Protein AF-A0A4R2L9Y2-F1 (afdb_monomer)

Secondary structure (DSSP, 8-state):
--HHHHHHHH-TTHHHHHHHHHHHHHHHHHHHHHHHHH-GGG--HHHHHHHHHHHHHHHHHHHHHHHHHHT-

Sequence (72 aa):
MNPQTAWLASVPWLPWVLLVAGVLNLAFAWRLKRLLARHPDAATGVLRAVPALTLICAGVALAVGVGLLLLR

Foldseek 3Di:
DDPVCVVVVVCPCQLVVLLVLLVVLLVVLVVLVVVCVVCVVPCDPVSVCSSVVSNVSSVVSNVVSVVSVVVD

Nearest PDB structures (foldseek):
  6grj-assembly1_D  TM=8.405E-01  e=6.303E+00  Aeromonas hydrophila

Structure (mmCIF, N/CA/C/O backbone):
data_AF-A0A4R2L9Y2-F1
#
_entry.id   AF-A0A4R2L9Y2-F1
#
loop_
_atom_site.group_PDB
_atom_site.id
_atom_site.type_symbol
_atom_site.label_atom_id
_atom_site.label_alt_id
_atom_site.label_comp_id
_atom_site.label_asym_id
_atom_site.label_entity_id
_atom_site.label_seq_id
_atom_site.pdbx_PDB_ins_code
_atom_site.Cartn_x
_atom_site.Cartn_y
_atom_site.Cartn_z
_atom_site.occupancy
_atom_site.B_iso_or_equiv
_atom_site.auth_seq_id
_atom_site.auth_comp_id
_atom_site.auth_asym_id
_atom_site.auth_atom_id
_atom_site.pdbx_PDB_model_num
ATOM 1 N N . MET A 1 1 ? 26.374 5.973 -17.286 1.00 55.34 1 MET A N 1
ATOM 2 C CA . MET A 1 1 ? 25.471 5.062 -16.545 1.00 55.34 1 MET A CA 1
ATOM 3 C C . MET A 1 1 ? 26.135 4.698 -15.228 1.00 55.34 1 MET A C 1
ATOM 5 O O . MET A 1 1 ? 27.285 4.283 -15.253 1.00 55.34 1 MET A O 1
ATOM 9 N N . ASN A 1 2 ? 25.468 4.927 -14.095 1.00 61.88 2 ASN A N 1
ATOM 10 C CA . ASN A 1 2 ? 26.022 4.626 -12.773 1.00 61.88 2 ASN A CA 1
ATOM 11 C C . ASN A 1 2 ? 25.904 3.103 -12.525 1.00 61.88 2 ASN A C 1
ATOM 13 O O . ASN A 1 2 ? 24.796 2.577 -12.633 1.00 61.88 2 ASN A O 1
ATOM 17 N N . PRO A 1 3 ? 26.987 2.361 -12.226 1.00 62.62 3 PRO A N 1
ATOM 18 C CA . PRO A 1 3 ? 26.924 0.905 -12.034 1.00 62.62 3 PRO A CA 1
ATOM 19 C C . PRO A 1 3 ? 25.961 0.488 -10.910 1.00 62.62 3 PRO A C 1
ATOM 21 O O . PRO A 1 3 ? 25.376 -0.592 -10.963 1.00 62.62 3 PRO A O 1
ATOM 24 N N . GLN A 1 4 ? 25.712 1.373 -9.940 1.00 63.53 4 GLN A N 1
ATOM 25 C CA . GLN A 1 4 ? 24.752 1.149 -8.858 1.00 63.53 4 GLN A CA 1
ATOM 26 C C . GLN A 1 4 ? 23.282 1.153 -9.301 1.00 63.53 4 GLN A C 1
ATOM 28 O O . GLN A 1 4 ? 22.438 0.713 -8.531 1.00 63.53 4 GLN A O 1
ATOM 33 N N . THR A 1 5 ? 22.944 1.616 -10.509 1.00 61.72 5 THR A N 1
ATOM 34 C CA . THR A 1 5 ? 21.570 1.550 -11.046 1.00 61.72 5 THR A CA 1
ATOM 35 C C . THR A 1 5 ? 21.408 0.499 -12.145 1.00 61.72 5 THR A C 1
ATOM 37 O O . THR 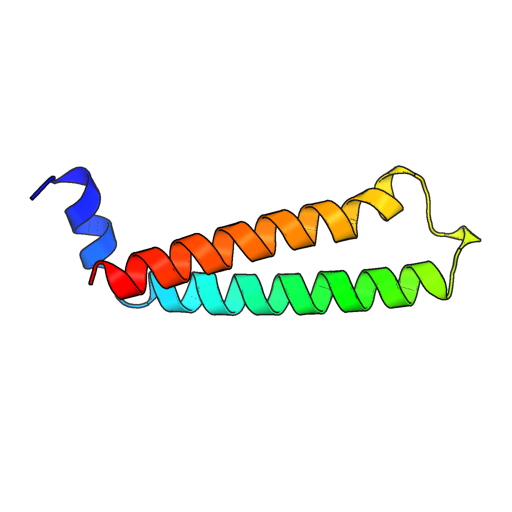A 1 5 ? 20.286 0.186 -12.536 1.00 61.72 5 THR A O 1
ATOM 40 N N . ALA A 1 6 ? 22.504 -0.117 -12.601 1.00 63.25 6 ALA A N 1
ATOM 41 C CA . ALA A 1 6 ? 22.474 -1.149 -13.637 1.00 63.25 6 ALA A CA 1
ATOM 42 C C . ALA A 1 6 ? 21.743 -2.430 -13.186 1.00 63.25 6 ALA A C 1
ATOM 44 O O . ALA A 1 6 ? 21.070 -3.070 -13.991 1.00 63.25 6 ALA A O 1
ATOM 45 N N . TRP A 1 7 ? 21.802 -2.774 -11.894 1.00 65.62 7 TRP A N 1
ATOM 46 C CA . TRP A 1 7 ? 21.056 -3.915 -11.345 1.00 65.62 7 TRP A CA 1
ATOM 47 C C . TRP A 1 7 ? 19.546 -3.643 -11.232 1.00 65.62 7 TRP A C 1
ATOM 49 O O . TRP A 1 7 ? 18.748 -4.563 -11.336 1.00 65.62 7 TRP A O 1
ATOM 59 N N . LEU A 1 8 ? 19.115 -2.385 -11.084 1.00 60.72 8 LEU A N 1
ATOM 60 C CA . LEU A 1 8 ? 17.683 -2.046 -11.125 1.00 60.72 8 LEU A CA 1
ATOM 61 C C . LEU A 1 8 ? 17.109 -2.274 -12.531 1.00 60.72 8 LEU A C 1
ATOM 63 O O . LEU A 1 8 ? 15.972 -2.720 -12.683 1.00 60.72 8 LEU A O 1
ATOM 67 N N . ALA A 1 9 ? 17.915 -2.034 -13.570 1.00 63.03 9 ALA A N 1
ATOM 68 C CA . ALA A 1 9 ? 17.537 -2.314 -14.951 1.00 63.03 9 ALA A CA 1
ATOM 69 C C . ALA A 1 9 ? 17.445 -3.825 -15.252 1.00 63.03 9 ALA A C 1
ATOM 71 O O . ALA A 1 9 ? 16.586 -4.225 -16.048 1.00 63.03 9 ALA A O 1
ATOM 72 N N . SER A 1 10 ? 18.255 -4.666 -14.589 1.00 68.38 10 SER A N 1
ATOM 73 C CA . SER A 1 10 ? 18.241 -6.128 -14.774 1.00 68.38 10 SER A CA 1
ATOM 74 C C . SER A 1 10 ? 17.035 -6.831 -14.142 1.00 68.38 10 SER A C 1
ATOM 76 O O . SER A 1 10 ? 16.793 -8.000 -14.443 1.00 68.38 10 SER A O 1
ATOM 78 N N . VAL A 1 11 ? 16.234 -6.128 -13.334 1.00 78.81 11 VAL A N 1
ATOM 79 C CA . VAL A 1 11 ? 15.016 -6.667 -12.711 1.00 78.81 11 VAL A CA 1
ATOM 80 C C . VAL A 1 11 ? 13.766 -6.001 -13.318 1.00 78.81 11 VAL A C 1
ATOM 82 O O . VAL A 1 11 ? 13.180 -5.099 -12.719 1.00 78.81 11 VAL A O 1
ATOM 85 N N . PRO A 1 12 ? 13.317 -6.420 -14.522 1.00 74.94 12 PRO A N 1
ATOM 86 C CA . PRO A 1 12 ? 12.195 -5.798 -15.239 1.00 74.94 12 PRO A CA 1
ATOM 87 C C . PRO A 1 12 ? 10.854 -5.855 -14.509 1.00 74.94 12 PRO A C 1
ATOM 89 O O . PRO A 1 12 ? 9.973 -5.040 -14.768 1.00 74.94 12 PRO A O 1
ATOM 92 N N . TRP A 1 13 ? 10.690 -6.806 -13.594 1.00 83.56 13 TRP A N 1
ATOM 93 C CA . TRP A 1 13 ? 9.454 -7.014 -12.845 1.00 83.56 13 TRP A CA 1
ATOM 94 C C . TRP A 1 13 ? 9.372 -6.181 -11.555 1.00 83.56 13 TRP A C 1
ATOM 96 O O . TRP A 1 13 ? 8.287 -6.046 -10.990 1.00 83.56 13 TRP A O 1
ATOM 106 N N . LEU A 1 14 ? 10.482 -5.587 -11.096 1.00 83.62 14 LEU A N 1
ATOM 107 C CA . LEU A 1 14 ? 10.538 -4.803 -9.856 1.00 83.62 14 LEU A CA 1
ATOM 108 C C . LEU A 1 14 ? 9.535 -3.629 -9.818 1.00 83.62 14 LEU A C 1
ATOM 110 O O . LEU A 1 14 ? 8.846 -3.485 -8.804 1.00 83.62 14 LEU A O 1
ATOM 114 N N . PRO A 1 15 ? 9.378 -2.820 -10.890 1.00 83.38 15 PRO A N 1
ATOM 115 C CA . PRO A 1 15 ? 8.429 -1.707 -10.885 1.00 83.38 15 PRO A CA 1
ATOM 116 C C . PRO A 1 15 ? 6.984 -2.194 -10.736 1.00 83.38 15 PRO A C 1
ATOM 118 O O . PRO A 1 15 ? 6.196 -1.612 -9.993 1.00 83.38 15 PRO A O 1
ATOM 121 N N . TRP A 1 16 ? 6.652 -3.314 -11.384 1.00 86.50 16 TRP A N 1
ATOM 122 C CA . TRP A 1 16 ? 5.331 -3.933 -11.307 1.00 86.50 16 TRP A CA 1
ATOM 123 C C . TRP A 1 16 ? 5.021 -4.466 -9.911 1.00 86.50 16 TRP A C 1
ATOM 125 O O . TRP A 1 16 ? 3.918 -4.257 -9.410 1.00 86.50 16 TRP A O 1
ATOM 135 N N . VAL A 1 17 ? 5.992 -5.094 -9.243 1.00 88.19 17 VAL A N 1
ATOM 136 C CA . VAL A 1 17 ? 5.814 -5.565 -7.861 1.00 88.19 17 VAL A CA 1
ATOM 137 C C . VAL A 1 17 ? 5.591 -4.401 -6.901 1.00 88.19 17 VAL A C 1
ATOM 139 O O . VAL A 1 17 ? 4.713 -4.491 -6.046 1.00 88.19 17 VAL A O 1
ATOM 142 N N . LEU A 1 18 ? 6.312 -3.290 -7.068 1.00 86.75 18 LEU A N 1
ATOM 143 C CA . LEU A 1 18 ? 6.103 -2.084 -6.263 1.00 86.75 18 LEU A CA 1
ATOM 144 C C . LEU A 1 18 ? 4.718 -1.469 -6.487 1.00 86.75 18 LEU A C 1
ATOM 146 O O . LEU A 1 18 ? 4.069 -1.066 -5.521 1.00 86.75 18 LEU A O 1
ATOM 150 N N . LEU A 1 19 ? 4.230 -1.461 -7.731 1.00 87.44 19 LEU A N 1
ATOM 151 C CA . LEU A 1 19 ? 2.873 -1.014 -8.039 1.00 87.44 19 LEU A CA 1
ATOM 152 C C . LEU A 1 19 ? 1.814 -1.906 -7.383 1.00 87.44 19 LEU A C 1
ATOM 154 O O . LEU A 1 19 ? 0.921 -1.398 -6.706 1.00 87.44 19 LEU A O 1
ATOM 158 N N . VAL A 1 20 ? 1.929 -3.227 -7.534 1.00 90.44 20 VAL A N 1
ATOM 159 C CA . VAL A 1 20 ? 0.987 -4.189 -6.939 1.00 90.44 20 VAL A CA 1
ATOM 160 C C . VAL A 1 20 ? 1.012 -4.101 -5.412 1.00 90.44 20 VAL A C 1
ATOM 162 O O . VAL A 1 20 ? -0.045 -4.018 -4.787 1.00 90.44 20 VAL A O 1
ATOM 165 N N . ALA A 1 21 ? 2.198 -4.045 -4.803 1.00 87.44 21 ALA A N 1
ATOM 166 C CA . ALA A 1 21 ? 2.351 -3.868 -3.362 1.00 87.44 21 ALA A CA 1
ATOM 167 C C . ALA A 1 21 ? 1.748 -2.536 -2.884 1.00 87.44 21 ALA A C 1
ATOM 169 O O . ALA A 1 21 ? 1.062 -2.498 -1.862 1.00 87.44 21 ALA A O 1
ATOM 170 N N . GLY A 1 22 ? 1.950 -1.455 -3.641 1.00 87.31 22 GLY A N 1
ATOM 171 C CA . GLY A 1 22 ? 1.354 -0.149 -3.376 1.00 87.31 22 GLY A CA 1
ATOM 172 C C . GLY A 1 22 ? -0.176 -0.182 -3.402 1.00 87.31 22 GLY A C 1
ATOM 173 O O . GLY A 1 22 ? -0.815 0.257 -2.446 1.00 87.31 22 GLY A O 1
ATOM 174 N N . VAL A 1 23 ? -0.776 -0.771 -4.441 1.00 90.81 23 VAL A N 1
ATOM 175 C CA . VAL A 1 23 ? -2.239 -0.912 -4.568 1.00 90.81 23 VAL A CA 1
ATOM 176 C C . VAL A 1 23 ? -2.821 -1.789 -3.457 1.00 90.81 23 VAL A C 1
ATOM 178 O O . VAL A 1 23 ? -3.833 -1.424 -2.853 1.00 90.81 23 VAL A O 1
ATOM 181 N N . LEU A 1 24 ? -2.179 -2.918 -3.140 1.00 91.31 24 LEU A N 1
ATOM 182 C CA . LEU A 1 24 ? -2.612 -3.803 -2.056 1.00 91.31 24 LEU A CA 1
ATOM 183 C C . LEU A 1 24 ? -2.548 -3.106 -0.694 1.00 91.31 24 LEU A C 1
ATOM 185 O O . LEU A 1 24 ? -3.502 -3.202 0.079 1.00 91.31 24 LEU A O 1
ATOM 189 N N . ASN A 1 25 ? -1.482 -2.351 -0.417 1.00 89.19 25 ASN A N 1
ATOM 190 C CA . ASN A 1 25 ? -1.376 -1.554 0.806 1.00 89.19 25 ASN A CA 1
ATOM 191 C C . ASN A 1 25 ? -2.460 -0.469 0.874 1.00 89.19 25 ASN A C 1
ATOM 193 O O . ASN A 1 25 ? -3.044 -0.253 1.937 1.00 89.19 25 ASN A O 1
ATOM 197 N N . LEU A 1 26 ? -2.798 0.167 -0.251 1.00 87.31 26 LEU A N 1
ATOM 198 C CA . LEU A 1 26 ? -3.883 1.148 -0.319 1.00 87.31 26 LEU A CA 1
ATOM 199 C C . LEU A 1 26 ? -5.241 0.509 0.018 1.00 87.31 26 LEU A C 1
ATOM 201 O O . LEU A 1 26 ? -5.998 1.027 0.846 1.00 87.31 26 LEU A O 1
ATOM 205 N N . ALA A 1 27 ? -5.522 -0.653 -0.578 1.00 90.25 27 ALA A N 1
ATOM 206 C CA . ALA A 1 27 ? -6.732 -1.426 -0.318 1.00 90.25 27 ALA A CA 1
ATOM 207 C C . ALA A 1 27 ? -6.798 -1.900 1.143 1.00 90.25 27 ALA A C 1
ATOM 209 O O . ALA A 1 27 ? -7.857 -1.815 1.776 1.00 90.25 27 ALA A O 1
ATOM 210 N N . PHE A 1 28 ? -5.667 -2.343 1.699 1.00 89.44 28 PHE A N 1
ATOM 211 C CA . PHE A 1 28 ? -5.553 -2.741 3.098 1.00 89.44 28 PHE A CA 1
ATOM 212 C C . PHE A 1 28 ? -5.822 -1.565 4.038 1.00 89.44 28 PHE A C 1
ATOM 214 O O . PHE A 1 28 ? -6.668 -1.682 4.923 1.00 89.44 28 PHE A O 1
ATOM 221 N N . ALA A 1 29 ? -5.201 -0.406 3.804 1.00 88.75 29 ALA A N 1
ATOM 222 C CA . ALA A 1 29 ? -5.421 0.796 4.605 1.00 88.75 29 ALA A CA 1
ATOM 223 C C . ALA A 1 29 ? -6.893 1.241 4.581 1.00 88.75 29 ALA A C 1
ATOM 225 O O . ALA A 1 29 ? -7.469 1.568 5.620 1.00 88.75 29 ALA A O 1
ATOM 226 N N . TRP A 1 30 ? -7.541 1.191 3.413 1.00 89.44 30 TRP A N 1
ATOM 227 C CA . TRP A 1 30 ? -8.971 1.483 3.272 1.00 89.44 30 TRP A CA 1
ATOM 228 C C . TRP A 1 30 ? -9.868 0.487 4.004 1.00 89.44 30 TRP A C 1
ATOM 230 O O . TRP A 1 30 ? -10.882 0.875 4.595 1.00 89.44 30 TRP A O 1
ATOM 240 N N . ARG A 1 31 ? -9.530 -0.802 3.953 1.00 90.56 31 ARG A N 1
ATOM 241 C CA . ARG A 1 31 ? -10.276 -1.850 4.654 1.00 90.56 31 ARG A CA 1
ATOM 242 C C . ARG A 1 31 ? -10.105 -1.724 6.166 1.00 90.56 31 ARG A C 1
ATOM 244 O O . ARG A 1 31 ? -11.098 -1.791 6.887 1.00 90.56 31 ARG A O 1
ATOM 251 N N . LEU A 1 32 ? -8.887 -1.454 6.628 1.00 87.62 32 LEU A N 1
ATOM 252 C CA . LEU A 1 32 ? -8.566 -1.235 8.035 1.00 87.62 32 LEU A CA 1
ATOM 253 C C . LEU A 1 32 ? -9.265 0.014 8.580 1.00 87.62 32 LEU A C 1
ATOM 255 O O . LEU A 1 32 ? -9.886 -0.051 9.636 1.00 87.62 32 LEU A O 1
ATOM 259 N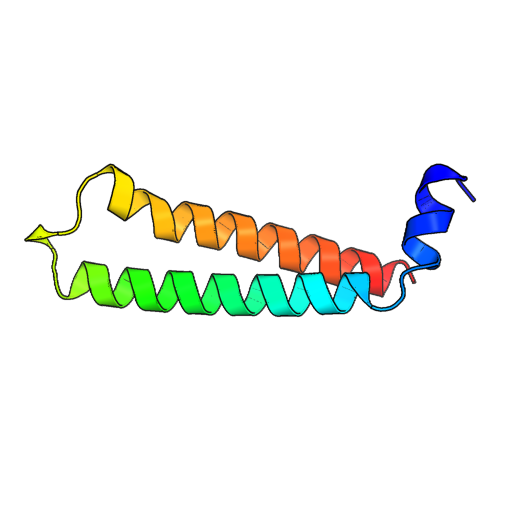 N . LYS A 1 33 ? -9.271 1.122 7.827 1.00 86.50 33 LYS A N 1
ATOM 260 C CA . LYS A 1 33 ? -10.010 2.341 8.193 1.00 86.50 33 LYS A CA 1
ATOM 261 C C . LYS A 1 33 ? -11.513 2.077 8.331 1.00 86.50 33 LYS A C 1
ATOM 263 O O . LYS A 1 33 ? -12.130 2.552 9.280 1.00 86.50 33 LYS A O 1
ATOM 268 N N . ARG A 1 34 ? -12.100 1.284 7.425 1.00 88.88 34 ARG A N 1
ATOM 269 C CA . ARG A 1 34 ? -13.513 0.869 7.511 1.00 88.88 34 ARG A CA 1
ATOM 270 C C . ARG A 1 34 ? -13.794 -0.038 8.711 1.00 88.88 34 ARG A C 1
ATOM 272 O O . ARG A 1 34 ? -14.834 0.120 9.339 1.00 88.88 34 ARG A O 1
ATOM 279 N N . LEU A 1 35 ? -12.892 -0.962 9.033 1.00 87.94 35 LEU A N 1
ATOM 280 C CA . LEU A 1 35 ? -13.010 -1.835 10.208 1.00 87.94 35 LEU A CA 1
ATOM 281 C C . LEU A 1 35 ? -12.907 -1.044 11.517 1.00 87.94 35 LEU A C 1
ATOM 283 O O . LEU A 1 35 ? -13.753 -1.211 12.388 1.00 87.94 35 LEU A O 1
ATOM 287 N N . LEU A 1 36 ? -11.937 -0.133 11.619 1.00 86.12 36 LEU A N 1
ATOM 288 C CA . LEU A 1 36 ? -11.763 0.754 12.775 1.00 86.12 36 LEU A CA 1
ATOM 289 C C . LEU A 1 36 ? -12.973 1.670 12.985 1.00 86.12 36 LEU A C 1
ATOM 291 O O . LEU A 1 36 ? -13.371 1.905 14.119 1.00 86.12 36 LEU A O 1
ATOM 295 N N . ALA A 1 37 ? -13.592 2.149 11.902 1.00 85.06 37 ALA A N 1
ATOM 296 C CA . ALA A 1 37 ? -14.819 2.941 11.984 1.00 85.06 37 ALA A CA 1
ATOM 297 C C . ALA A 1 37 ? -16.026 2.133 12.495 1.00 85.06 37 ALA A C 1
ATOM 299 O O . ALA A 1 37 ? -16.921 2.704 13.108 1.00 85.06 37 ALA A O 1
ATOM 300 N N . ARG A 1 38 ? -16.060 0.815 12.247 1.00 88.12 38 ARG A N 1
ATOM 301 C CA . ARG A 1 38 ? -17.120 -0.086 12.736 1.00 88.12 38 ARG A CA 1
ATOM 302 C C . ARG A 1 38 ? -16.883 -0.578 14.165 1.00 88.12 38 ARG A C 1
ATOM 304 O O . ARG A 1 38 ? -17.845 -0.940 14.829 1.00 88.12 38 ARG A O 1
ATOM 311 N N . HIS A 1 39 ? -15.633 -0.586 14.627 1.00 85.00 39 HIS A N 1
ATOM 312 C CA . HIS A 1 39 ? -15.241 -1.041 15.963 1.00 85.00 39 HIS A CA 1
ATOM 313 C C . HIS A 1 39 ? -14.368 0.014 16.665 1.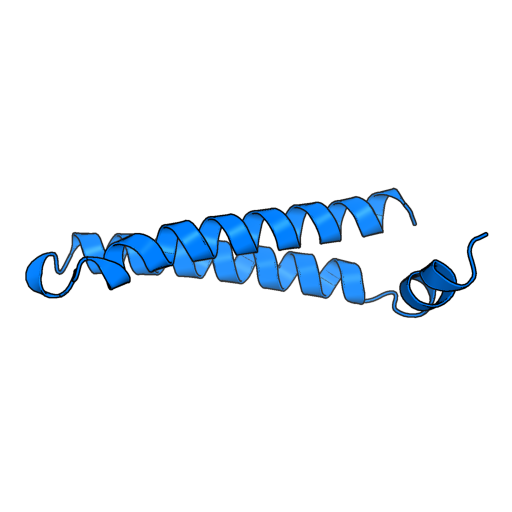00 85.00 39 HIS A C 1
ATOM 315 O O . HIS A 1 39 ? -13.161 -0.194 16.828 1.00 85.00 39 HIS A O 1
ATOM 321 N N . PRO A 1 40 ? -14.953 1.157 17.077 1.00 75.25 40 PRO A N 1
ATOM 322 C CA . PRO A 1 40 ? -14.209 2.244 17.715 1.00 75.25 40 PRO A CA 1
ATOM 323 C C . PRO A 1 40 ? -13.556 1.823 19.040 1.00 75.25 40 PRO A C 1
ATOM 325 O O . PRO A 1 40 ? -12.507 2.364 19.392 1.00 75.25 40 PRO A O 1
ATOM 328 N N . ASP A 1 41 ? -14.116 0.817 19.717 1.00 81.62 41 ASP A N 1
ATOM 329 C CA . ASP A 1 41 ? -13.612 0.283 20.989 1.00 81.62 41 ASP A CA 1
ATOM 330 C C . ASP A 1 41 ? -12.306 -0.515 20.828 1.00 81.62 41 ASP A C 1
ATOM 332 O O . ASP A 1 41 ? -11.477 -0.553 21.732 1.00 81.62 41 ASP A O 1
ATOM 336 N N . ALA A 1 42 ? -12.073 -1.107 19.650 1.00 75.19 42 ALA A N 1
ATOM 337 C CA . ALA A 1 42 ? -10.828 -1.809 19.319 1.00 75.19 42 ALA A CA 1
ATOM 338 C C . ALA A 1 42 ? -9.742 -0.865 18.764 1.00 75.19 42 ALA A C 1
ATOM 340 O O . ALA A 1 42 ? -8.585 -1.257 18.594 1.00 75.19 42 ALA A O 1
ATOM 341 N N . ALA A 1 43 ? -10.099 0.387 18.465 1.00 72.69 43 ALA A N 1
ATOM 342 C CA . ALA A 1 43 ? -9.216 1.375 17.863 1.00 72.69 43 ALA A CA 1
ATOM 343 C C . ALA A 1 43 ? -8.313 2.036 18.918 1.00 72.69 43 ALA A C 1
ATOM 345 O O . ALA A 1 43 ? -8.480 3.218 19.236 1.00 72.69 43 ALA A O 1
ATOM 346 N N . THR A 1 44 ? -7.339 1.283 19.440 1.00 76.56 44 THR A N 1
ATOM 347 C CA . THR A 1 44 ? -6.276 1.821 20.304 1.00 76.56 44 THR A CA 1
ATOM 348 C C . THR A 1 44 ? -5.446 2.876 19.560 1.00 76.56 44 THR A C 1
ATOM 350 O O . THR A 1 44 ? -5.378 2.880 18.327 1.00 76.56 44 THR A O 1
ATOM 353 N N . GLY A 1 45 ? -4.812 3.802 20.292 1.00 74.00 45 GLY A N 1
ATOM 354 C CA . GLY A 1 45 ? -4.097 4.947 19.701 1.00 74.00 45 GLY A CA 1
ATOM 355 C C . GLY A 1 45 ? -3.066 4.560 18.632 1.00 74.00 45 GLY A C 1
ATOM 356 O O . GLY A 1 45 ? -2.978 5.217 17.597 1.00 74.00 45 GLY A O 1
ATOM 357 N N . VAL A 1 46 ? -2.366 3.437 18.824 1.00 77.19 46 VAL A N 1
ATOM 358 C CA . VAL A 1 46 ? -1.414 2.887 17.844 1.00 77.19 46 VAL A CA 1
ATOM 359 C C . VAL A 1 46 ? -2.137 2.333 16.610 1.00 77.19 46 VAL A C 1
ATOM 361 O O . VAL A 1 46 ? -1.739 2.632 15.486 1.00 77.19 46 VAL A O 1
ATOM 364 N N . LEU A 1 47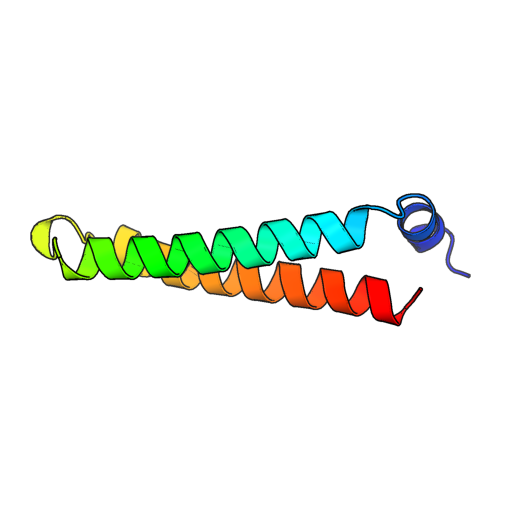 ? -3.245 1.600 16.787 1.00 79.38 47 LEU A N 1
ATOM 365 C CA . LEU A 1 47 ? -4.031 1.025 15.684 1.00 79.38 47 LEU A CA 1
ATOM 366 C C . LEU A 1 47 ? -4.639 2.093 14.765 1.00 79.38 47 LEU A C 1
ATOM 368 O O . LEU A 1 47 ? -4.792 1.859 13.567 1.00 79.38 47 LEU A O 1
ATOM 372 N N . ARG A 1 48 ? -4.947 3.281 15.300 1.00 78.62 48 ARG A N 1
ATOM 373 C CA . ARG A 1 48 ? -5.423 4.430 14.509 1.00 78.62 48 ARG A CA 1
ATOM 374 C C . ARG A 1 48 ? -4.344 5.009 13.592 1.00 78.62 48 ARG A C 1
ATOM 376 O O . ARG A 1 48 ? -4.682 5.533 12.532 1.00 78.62 48 ARG A O 1
ATOM 383 N N . ALA A 1 49 ? -3.070 4.890 13.968 1.00 83.62 49 ALA A N 1
ATOM 384 C CA . ALA A 1 49 ? -1.942 5.363 13.167 1.00 83.62 49 ALA A CA 1
ATOM 385 C C . ALA A 1 49 ? -1.539 4.374 12.059 1.00 83.62 49 ALA A C 1
ATOM 387 O O . ALA A 1 49 ? -1.035 4.801 11.021 1.00 83.62 49 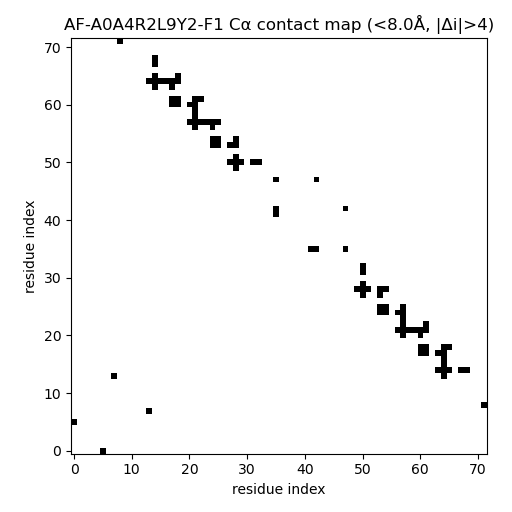ALA A O 1
ATOM 388 N N . VAL A 1 50 ? -1.814 3.073 12.232 1.00 85.94 50 VAL A N 1
ATOM 389 C CA . VAL A 1 50 ? -1.505 2.022 11.243 1.00 85.94 50 VAL A CA 1
ATOM 390 C C . VAL A 1 50 ? -2.021 2.348 9.834 1.00 85.94 50 VAL A C 1
ATOM 392 O O . VAL A 1 50 ? -1.202 2.362 8.921 1.00 85.94 50 VAL A O 1
ATOM 395 N N . PRO A 1 51 ? -3.311 2.672 9.598 1.00 85.00 51 PRO A N 1
ATOM 396 C CA . PRO A 1 51 ? -3.786 2.958 8.244 1.00 85.00 51 PRO A CA 1
ATOM 397 C C . PRO A 1 51 ? -3.129 4.200 7.624 1.00 85.00 51 PRO A C 1
ATOM 399 O O . PRO A 1 51 ? -2.970 4.249 6.405 1.00 85.00 51 PRO A O 1
ATOM 402 N N . ALA A 1 52 ? -2.723 5.187 8.431 1.00 84.94 52 ALA A N 1
ATOM 403 C CA . ALA A 1 52 ? -2.003 6.363 7.944 1.00 84.94 52 ALA A CA 1
ATOM 404 C C . ALA A 1 52 ? -0.571 6.003 7.511 1.00 84.94 52 ALA A C 1
ATOM 406 O O . ALA A 1 52 ? -0.150 6.369 6.416 1.00 84.94 52 ALA A O 1
ATOM 407 N N . LEU A 1 53 ? 0.140 5.212 8.318 1.00 87.25 53 LEU A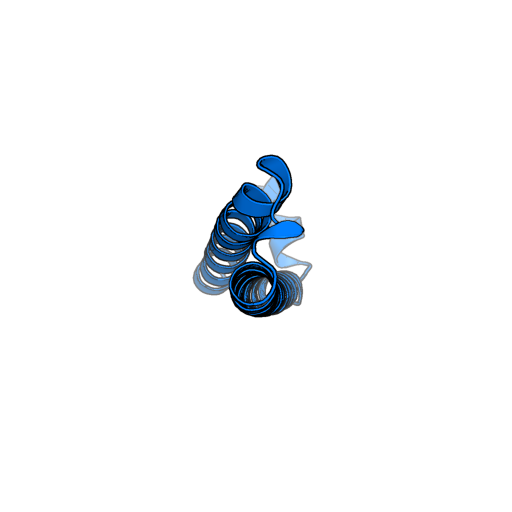 N 1
ATOM 408 C CA . LEU A 1 53 ? 1.460 4.670 7.980 1.00 87.25 53 LEU A CA 1
ATOM 409 C C . LEU A 1 53 ? 1.408 3.791 6.725 1.00 87.25 53 LEU A C 1
ATOM 411 O O . LEU A 1 53 ? 2.224 3.956 5.819 1.00 87.25 53 LEU A O 1
ATOM 415 N N . THR A 1 54 ? 0.409 2.912 6.620 1.00 88.00 54 THR A N 1
ATOM 416 C CA . THR A 1 54 ? 0.214 2.069 5.436 1.00 88.00 54 THR A CA 1
ATOM 417 C C . THR A 1 54 ? -0.069 2.898 4.180 1.00 88.00 54 THR A C 1
ATOM 419 O O . THR A 1 54 ? 0.452 2.565 3.118 1.00 88.00 54 THR A O 1
ATOM 422 N N . LEU A 1 55 ? -0.836 3.993 4.277 1.00 86.38 55 LEU A N 1
ATOM 423 C CA . LEU A 1 55 ? -1.051 4.923 3.157 1.00 86.38 55 LEU A CA 1
ATOM 424 C C . LEU A 1 55 ? 0.252 5.590 2.703 1.00 86.38 55 LEU A C 1
ATOM 426 O O . LEU A 1 55 ? 0.487 5.693 1.500 1.00 86.38 55 LEU A O 1
ATOM 430 N N . ILE A 1 56 ? 1.107 6.006 3.641 1.00 90.06 56 ILE A N 1
ATOM 431 C CA . ILE A 1 56 ? 2.416 6.595 3.323 1.00 90.06 56 ILE A CA 1
ATOM 432 C C . ILE A 1 56 ? 3.294 5.563 2.605 1.00 90.06 56 ILE A C 1
ATOM 434 O O . ILE A 1 56 ? 3.814 5.848 1.527 1.00 90.06 56 ILE A O 1
ATOM 438 N N . CYS A 1 57 ? 3.403 4.345 3.143 1.00 87.56 57 CYS A N 1
ATOM 439 C CA . CYS A 1 57 ? 4.160 3.265 2.506 1.00 87.56 57 CYS A CA 1
ATOM 440 C C . CYS A 1 57 ? 3.613 2.909 1.115 1.00 87.56 57 CYS A C 1
ATOM 442 O 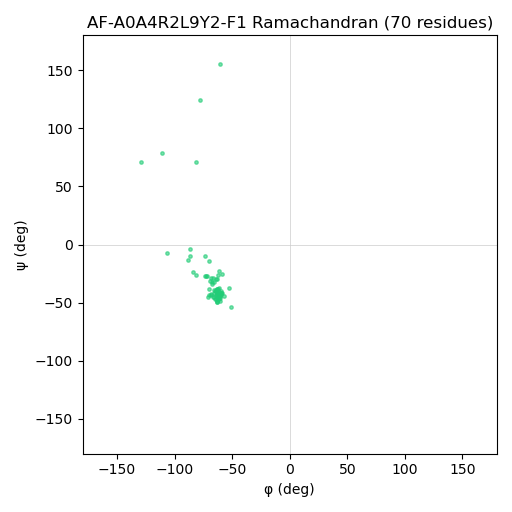O . CYS A 1 57 ? 4.395 2.698 0.190 1.00 87.56 57 CYS A O 1
ATOM 444 N N . ALA A 1 5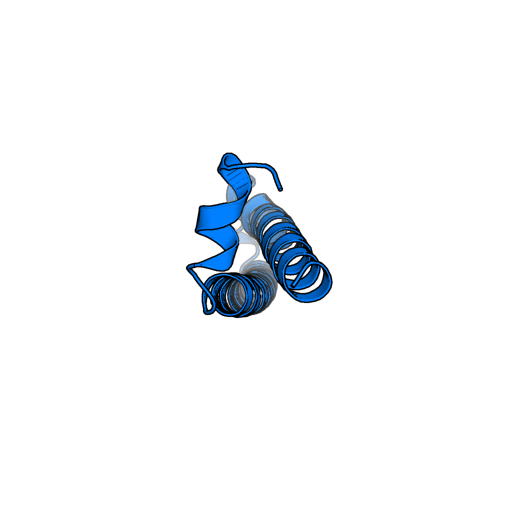8 ? 2.287 2.879 0.946 1.00 87.38 58 ALA A N 1
ATOM 445 C CA . ALA A 1 58 ? 1.647 2.670 -0.350 1.00 87.38 58 ALA A CA 1
ATOM 446 C C . ALA A 1 58 ? 2.018 3.775 -1.347 1.00 87.38 58 ALA A C 1
ATOM 448 O O . ALA A 1 58 ? 2.401 3.476 -2.476 1.00 87.38 58 ALA A O 1
ATOM 449 N N . GLY A 1 59 ? 1.951 5.039 -0.920 1.00 87.25 59 GLY A N 1
ATOM 450 C CA . GLY A 1 59 ? 2.316 6.191 -1.742 1.00 87.25 59 GLY A CA 1
ATOM 451 C C . GLY A 1 59 ? 3.774 6.149 -2.194 1.00 87.25 59 GLY A C 1
ATOM 452 O O . GLY A 1 59 ? 4.047 6.348 -3.374 1.00 87.25 59 GLY A O 1
ATOM 453 N N . VAL A 1 60 ? 4.700 5.812 -1.290 1.00 90.88 60 VAL A N 1
ATOM 454 C CA . VAL A 1 60 ? 6.126 5.658 -1.624 1.00 90.88 60 VAL A CA 1
ATOM 455 C C . VAL A 1 60 ? 6.338 4.502 -2.602 1.00 90.88 60 VAL A C 1
ATOM 457 O O . VAL A 1 60 ? 7.019 4.683 -3.607 1.00 90.88 60 VAL A O 1
ATOM 460 N N . ALA A 1 61 ? 5.729 3.338 -2.363 1.00 88.69 61 ALA A N 1
ATOM 461 C CA . ALA A 1 61 ? 5.850 2.191 -3.264 1.00 88.69 61 ALA A CA 1
ATOM 462 C C . ALA A 1 61 ? 5.330 2.510 -4.677 1.00 88.69 61 ALA A C 1
ATOM 464 O O . ALA A 1 61 ? 5.996 2.193 -5.662 1.00 88.69 61 ALA A O 1
ATOM 465 N N . LEU A 1 62 ? 4.191 3.202 -4.782 1.00 88.50 62 LEU A N 1
ATOM 466 C CA . LEU A 1 62 ? 3.649 3.663 -6.061 1.00 88.50 62 LEU A CA 1
ATOM 467 C C . LEU A 1 62 ? 4.564 4.694 -6.728 1.00 88.50 62 LEU A C 1
ATOM 469 O O . LEU A 1 62 ? 4.869 4.551 -7.907 1.00 88.50 62 LEU A O 1
ATOM 473 N N . ALA A 1 63 ? 5.037 5.699 -5.988 1.00 89.62 63 ALA A N 1
ATOM 474 C CA . ALA A 1 63 ? 5.914 6.739 -6.524 1.00 89.62 63 ALA A CA 1
ATOM 475 C C . ALA A 1 63 ? 7.234 6.160 -7.052 1.00 89.62 63 ALA A C 1
ATOM 477 O O . ALA A 1 63 ? 7.666 6.512 -8.148 1.00 89.62 63 ALA A O 1
ATOM 478 N N . VAL A 1 64 ? 7.845 5.227 -6.315 1.00 88.44 64 VAL A N 1
ATOM 479 C CA . VAL A 1 64 ? 9.067 4.537 -6.749 1.00 88.44 64 VAL A CA 1
ATOM 480 C C . VAL A 1 64 ? 8.775 3.617 -7.937 1.00 88.44 64 VAL A C 1
ATOM 482 O O . VAL A 1 64 ? 9.529 3.633 -8.904 1.00 88.44 64 VAL A O 1
ATOM 485 N N . GLY A 1 65 ? 7.676 2.857 -7.914 1.00 87.19 65 GLY A N 1
ATOM 486 C CA . GLY A 1 65 ? 7.282 1.984 -9.025 1.00 87.19 65 GLY A CA 1
ATOM 487 C C . GLY A 1 65 ? 7.037 2.753 -10.328 1.00 87.19 65 GLY A C 1
ATOM 488 O O . GLY A 1 65 ? 7.569 2.380 -11.372 1.00 87.19 65 GLY A O 1
ATOM 489 N N . VAL A 1 66 ? 6.300 3.867 -10.264 1.00 88.25 66 VAL A N 1
ATOM 490 C CA . VAL A 1 66 ? 6.074 4.762 -11.410 1.00 88.25 66 VAL A CA 1
ATOM 491 C C . VAL A 1 66 ? 7.378 5.428 -11.847 1.00 88.25 66 VAL A C 1
ATOM 493 O O . VAL A 1 66 ? 7.676 5.439 -13.036 1.00 88.25 66 VAL A O 1
ATOM 496 N N . GLY A 1 67 ? 8.187 5.931 -10.912 1.00 86.50 67 GLY A N 1
ATOM 497 C CA . GLY A 1 67 ? 9.479 6.543 -11.227 1.00 86.50 67 GLY A CA 1
ATOM 498 C C . GLY A 1 67 ? 10.418 5.581 -11.957 1.00 86.50 67 GLY A C 1
ATOM 499 O O . GLY A 1 67 ? 11.041 5.960 -12.944 1.00 86.50 67 GLY A O 1
ATOM 500 N N . LEU A 1 68 ? 10.460 4.315 -11.534 1.00 84.50 68 LEU A N 1
ATOM 501 C CA . LEU A 1 68 ? 11.234 3.273 -12.207 1.00 84.50 68 LEU A CA 1
ATOM 502 C C . LEU A 1 68 ? 10.688 2.923 -13.597 1.00 84.50 68 LEU A C 1
ATOM 504 O O . LEU A 1 68 ? 11.484 2.579 -14.462 1.00 84.50 68 LEU A O 1
ATOM 508 N N . LEU A 1 69 ? 9.372 2.999 -13.825 1.00 83.38 69 LEU A N 1
ATOM 509 C CA . LEU A 1 69 ? 8.791 2.830 -15.164 1.00 83.38 69 LEU A CA 1
ATOM 510 C C . LEU A 1 69 ? 9.106 4.012 -16.087 1.00 83.38 69 LEU A C 1
ATOM 512 O O . LEU A 1 69 ? 9.350 3.791 -17.264 1.00 83.38 69 LEU A O 1
ATOM 516 N N . LEU A 1 70 ? 9.105 5.242 -15.567 1.00 83.62 70 LEU A N 1
ATOM 517 C CA . LEU A 1 70 ? 9.393 6.455 -16.345 1.00 83.62 70 LEU A CA 1
ATOM 518 C C . LEU A 1 70 ? 10.881 6.613 -16.695 1.00 83.62 70 LEU A C 1
ATOM 520 O O . LEU A 1 70 ? 11.212 7.277 -17.671 1.00 83.62 70 LEU A O 1
ATOM 524 N N . LEU A 1 71 ? 11.774 6.047 -15.880 1.00 78.12 71 LEU A N 1
ATOM 525 C CA . LEU A 1 71 ? 13.228 6.058 -16.090 1.00 78.12 71 LEU A CA 1
ATOM 526 C C . LEU A 1 71 ? 13.728 4.903 -16.974 1.00 78.12 71 LEU A C 1
ATOM 528 O O . LEU A 1 71 ? 14.933 4.820 -17.225 1.00 78.12 71 LEU A O 1
ATOM 532 N N .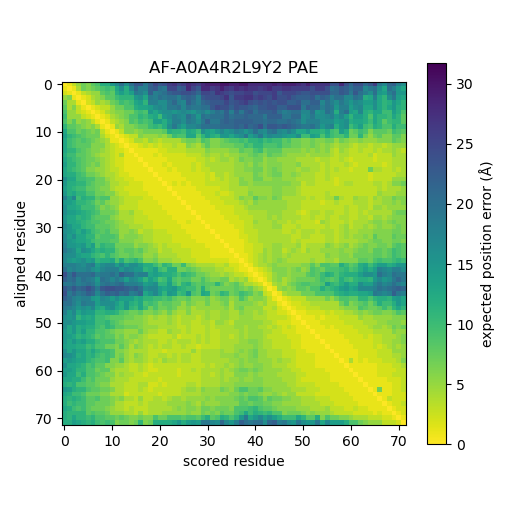 ARG A 1 72 ? 12.838 3.994 -17.377 1.00 64.56 72 ARG A N 1
ATOM 533 C CA . ARG A 1 72 ? 13.143 2.823 -18.201 1.00 64.56 72 ARG A CA 1
ATOM 534 C C . ARG A 1 72 ? 12.846 3.106 -19.667 1.00 64.56 72 ARG A C 1
ATOM 536 O O . ARG A 1 72 ? 13.626 2.591 -20.496 1.00 64.56 72 ARG A O 1
#

Radius of gyration: 16.19 Å; Cα contacts (8 Å, |Δi|>4): 51; chains: 1; bounding box: 44×14×39 Å

Solvent-accessible surface area (backbone atoms only — not comparable to full-atom values): 3876 Å² total; per-residue (Å²): 135,63,76,88,52,51,63,62,66,74,42,81,61,54,32,57,51,27,37,51,52,12,52,51,32,41,53,45,21,54,51,48,50,56,51,39,71,76,37,63,89,75,46,44,79,67,62,62,45,47,37,56,53,34,40,52,53,13,51,50,30,33,53,51,13,49,50,52,58,75,75,104

Mean predicted aligned error: 7.54 Å

Organism: NCBI:txid1133106

pLDDT: mean 81.85, std 9.27, range [55.34, 91.31]